Protein AF-A0A6A2XSW1-F1 (afdb_monomer_lite)

InterPro domains:
  IPR000961 AGC-kinase, C-terminal [PS51285] (39-108)
  IPR011009 Protein kinase-like domain superfamily [SSF56112] (6-98)

Foldseek 3Di:
DDDDDLVNVLVVQCPPPDLCSHQCNVPHVVSSCPGPVNVPPDPVCPVPPDDDPDDDDPVVVPPPDPPDPPDDDVVVVVVVVVDDDDDDDDDDDDDDDDDPDDDDPPDD

Radius of gyration: 27.36 Å; chains: 1; bounding box: 60×40×56 Å

Secondary structure (DSSP, 8-state):
-----HHHHHHHHHT-SSGGGSTTTTTTHHHHHTSGGGTT--TTTTTTT---S----GGGG-------S----HHHHHHHHHS---S---------------------

pLDDT: mean 74.52, std 18.99, range [33.56, 96.62]

Structure (mmCIF, N/CA/C/O backbone):
data_AF-A0A6A2XSW1-F1
#
_entry.id   AF-A0A6A2XSW1-F1
#
loop_
_atom_site.group_PDB
_atom_site.id
_atom_site.type_symbol
_atom_site.label_atom_id
_atom_site.label_alt_id
_atom_site.label_comp_id
_atom_site.label_asym_id
_atom_site.label_entity_id
_atom_site.label_seq_id
_atom_site.pdbx_PDB_ins_code
_atom_site.Cartn_x
_atom_site.Cartn_y
_atom_site.Cartn_z
_atom_site.occupancy
_atom_site.B_iso_or_equiv
_atom_site.auth_seq_id
_atom_site.auth_comp_id
_atom_site.auth_asym_id
_atom_site.auth_atom_id
_atom_site.pdbx_PDB_model_num
ATOM 1 N N . MET A 1 1 ? -7.700 16.865 -11.099 1.00 53.91 1 MET A N 1
ATOM 2 C CA . MET A 1 1 ? -7.580 15.732 -10.155 1.00 53.91 1 MET A CA 1
ATOM 3 C C . MET A 1 1 ? -7.130 14.533 -10.963 1.00 53.91 1 MET A C 1
ATOM 5 O O . MET A 1 1 ? -7.706 14.329 -12.022 1.00 53.91 1 MET A O 1
ATOM 9 N N . GLY A 1 2 ? -6.084 13.823 -10.534 1.00 74.19 2 GLY A N 1
ATOM 10 C CA . GLY A 1 2 ? -5.620 12.621 -11.235 1.00 74.19 2 GLY A CA 1
ATOM 11 C C . GLY A 1 2 ? -6.708 11.547 -11.284 1.00 74.19 2 GLY A C 1
ATOM 12 O O . GLY A 1 2 ? -7.608 11.534 -10.440 1.00 74.19 2 GLY A O 1
ATOM 13 N N . GLU A 1 3 ? -6.646 10.684 -12.292 1.00 80.38 3 GLU A N 1
ATOM 14 C CA . GLU A 1 3 ? -7.608 9.600 -12.465 1.00 80.38 3 GLU A CA 1
ATOM 15 C C . GLU A 1 3 ? -7.598 8.662 -11.255 1.00 80.38 3 GLU A C 1
ATOM 17 O O . GLU A 1 3 ? -6.540 8.303 -10.733 1.00 80.38 3 GLU A O 1
ATOM 22 N N . ARG A 1 4 ? -8.790 8.260 -10.798 1.00 86.12 4 ARG A N 1
ATOM 23 C CA . ARG A 1 4 ? -8.910 7.257 -9.739 1.00 86.12 4 ARG A CA 1
ATOM 24 C C . ARG A 1 4 ? -8.603 5.891 -10.336 1.00 86.12 4 ARG A C 1
ATOM 26 O O . ARG A 1 4 ? -9.351 5.395 -11.169 1.00 86.12 4 ARG A O 1
ATOM 33 N N . ASN A 1 5 ? -7.519 5.285 -9.883 1.00 93.75 5 ASN A N 1
ATOM 34 C CA . ASN A 1 5 ? -7.140 3.915 -10.198 1.00 93.75 5 ASN A CA 1
ATOM 35 C C . ASN A 1 5 ? -6.919 3.103 -8.910 1.00 93.75 5 ASN A C 1
ATOM 37 O O . ASN A 1 5 ? -6.899 3.656 -7.806 1.00 93.75 5 ASN A O 1
ATOM 41 N N . ALA A 1 6 ? -6.729 1.789 -9.052 1.00 93.50 6 ALA A N 1
ATOM 42 C CA . ALA A 1 6 ? -6.566 0.880 -7.917 1.00 93.50 6 ALA A CA 1
ATOM 43 C C . ALA A 1 6 ? -5.395 1.265 -6.989 1.00 93.50 6 ALA A C 1
ATOM 45 O O . ALA A 1 6 ? -5.473 1.043 -5.786 1.00 93.50 6 ALA A O 1
ATOM 46 N N . LEU A 1 7 ? -4.329 1.880 -7.512 1.00 94.31 7 LEU A N 1
ATOM 47 C CA . LEU A 1 7 ? -3.221 2.375 -6.691 1.00 94.31 7 LEU A CA 1
ATOM 48 C C . LEU A 1 7 ? -3.652 3.589 -5.857 1.00 94.31 7 LEU A C 1
ATOM 50 O O . LEU A 1 7 ? -3.461 3.608 -4.645 1.00 94.31 7 LEU A O 1
ATOM 54 N N . THR A 1 8 ? -4.245 4.603 -6.489 1.00 94.38 8 THR A N 1
ATOM 55 C CA . THR A 1 8 ? -4.699 5.812 -5.780 1.00 94.38 8 THR A CA 1
ATOM 56 C C . THR A 1 8 ? -5.769 5.500 -4.735 1.00 94.38 8 THR A C 1
ATOM 58 O O . THR A 1 8 ? -5.801 6.148 -3.690 1.00 94.38 8 THR A O 1
ATOM 61 N N . ASP A 1 9 ? -6.603 4.487 -4.990 1.00 94.75 9 ASP A N 1
ATOM 62 C CA . ASP A 1 9 ? -7.593 4.004 -4.032 1.00 94.75 9 ASP A CA 1
ATOM 63 C C . ASP A 1 9 ? -6.920 3.324 -2.832 1.00 94.75 9 ASP A C 1
ATOM 65 O O . ASP A 1 9 ? -7.160 3.730 -1.696 1.00 94.75 9 ASP A O 1
ATOM 69 N N . LEU A 1 10 ? -5.975 2.405 -3.077 1.00 95.69 10 LEU A N 1
ATOM 70 C CA . LEU A 1 10 ? -5.200 1.741 -2.023 1.00 95.69 10 LEU A CA 1
ATOM 71 C C . LEU A 1 10 ? -4.542 2.762 -1.085 1.00 95.69 10 LEU A C 1
ATOM 73 O O . LEU A 1 10 ? -4.702 2.700 0.135 1.00 95.69 10 LEU A O 1
ATOM 77 N N . ILE A 1 11 ? -3.825 3.732 -1.658 1.00 95.38 11 ILE A N 1
ATOM 78 C CA . ILE A 1 11 ? -3.144 4.777 -0.886 1.00 95.38 11 ILE A CA 1
ATOM 79 C C . ILE A 1 11 ? -4.158 5.635 -0.116 1.00 95.38 11 ILE A C 1
ATOM 81 O O . ILE A 1 11 ? -3.946 5.941 1.059 1.00 95.38 11 ILE A O 1
ATOM 85 N N . GLY A 1 12 ? -5.291 5.981 -0.732 1.00 94.88 12 GLY A N 1
ATOM 86 C CA . GLY A 1 12 ? -6.355 6.749 -0.087 1.00 94.88 12 GLY A CA 1
ATOM 87 C C . GLY A 1 12 ? -7.014 6.029 1.096 1.00 94.88 12 GLY A C 1
ATOM 88 O O . GLY A 1 12 ? -7.388 6.681 2.076 1.00 94.88 12 GLY A O 1
ATOM 89 N N . GLN A 1 13 ? -7.149 4.702 1.035 1.00 94.81 13 GLN A N 1
ATOM 90 C CA . GLN A 1 13 ? -7.715 3.900 2.121 1.00 94.81 13 GLN A CA 1
ATOM 91 C C . GLN A 1 13 ? -6.707 3.636 3.256 1.00 94.81 13 GLN A C 1
ATOM 93 O O . GLN A 1 13 ? -7.078 3.683 4.433 1.00 94.81 13 GLN A O 1
ATOM 98 N N . LEU A 1 14 ? -5.423 3.437 2.936 1.00 96.19 14 LEU A N 1
ATOM 99 C CA . LEU A 1 14 ? -4.349 3.291 3.931 1.00 96.19 14 LEU A CA 1
ATOM 100 C C . LEU A 1 14 ? -4.089 4.589 4.711 1.00 96.19 14 LEU A C 1
ATOM 102 O O . LEU A 1 14 ? -3.784 4.553 5.902 1.00 96.19 14 LEU A O 1
ATOM 106 N N . LEU A 1 15 ? -4.248 5.746 4.063 1.00 95.75 15 LEU A N 1
ATOM 107 C CA . LEU A 1 15 ? -4.006 7.062 4.664 1.00 95.75 15 LEU A CA 1
ATOM 108 C C . LEU A 1 15 ? -5.272 7.714 5.243 1.00 95.75 15 LEU A C 1
ATOM 110 O O . LEU A 1 15 ? -5.320 8.930 5.450 1.00 95.75 15 LEU A O 1
ATOM 114 N N . LYS A 1 16 ? -6.312 6.929 5.558 1.00 96.44 16 LYS A N 1
ATOM 115 C CA . LYS A 1 16 ? -7.464 7.447 6.308 1.00 96.44 16 LYS A CA 1
ATOM 116 C C . LYS A 1 16 ? -7.014 7.947 7.683 1.00 96.44 16 LYS A C 1
ATOM 118 O O . LYS A 1 16 ? -6.400 7.225 8.475 1.00 96.44 16 LYS A O 1
ATOM 123 N N . LYS A 1 17 ? -7.361 9.209 7.963 1.00 96.38 17 LYS A N 1
ATOM 124 C CA . LYS A 1 17 ? -7.052 9.893 9.228 1.00 96.38 17 LYS A CA 1
ATOM 125 C C . LYS A 1 17 ? -7.674 9.177 10.430 1.00 96.38 17 LYS A C 1
ATOM 127 O O . LYS A 1 17 ? -7.030 9.057 11.464 1.00 96.38 17 LYS A O 1
ATOM 132 N N . ASP A 1 18 ? -8.908 8.703 10.276 1.00 96.00 18 ASP A N 1
ATOM 133 C CA . ASP A 1 18 ? -9.601 7.902 11.286 1.00 96.00 18 ASP A CA 1
ATOM 134 C C . ASP A 1 18 ? -9.073 6.455 11.259 1.00 96.00 18 ASP A C 1
ATOM 136 O O . ASP A 1 18 ? -9.232 5.785 10.233 1.00 96.00 18 ASP A O 1
ATOM 140 N N . PRO A 1 19 ? -8.463 5.952 12.350 1.00 93.94 19 PRO A N 1
ATOM 141 C CA . PRO A 1 19 ? -7.905 4.604 12.391 1.00 93.94 19 PRO A CA 1
ATOM 142 C C . PRO A 1 19 ? -8.966 3.517 12.209 1.00 93.94 19 PRO A C 1
ATOM 144 O O . PRO A 1 19 ? -8.657 2.491 11.618 1.00 93.94 19 PRO A O 1
ATOM 147 N N . LYS A 1 20 ? -10.218 3.743 12.637 1.00 95.25 20 LYS A N 1
ATOM 148 C CA . LYS A 1 20 ? -11.294 2.744 12.500 1.00 95.25 20 LYS A CA 1
ATOM 149 C C . LYS A 1 20 ? -11.742 2.551 11.053 1.00 95.25 20 LYS A C 1
ATOM 151 O O . LYS A 1 20 ? -12.333 1.534 10.716 1.00 95.25 20 LYS A O 1
ATOM 156 N N . LYS A 1 21 ? -11.487 3.547 10.201 1.00 94.88 21 LYS A N 1
ATOM 157 C CA . LYS A 1 21 ? -11.822 3.537 8.768 1.00 94.88 21 LYS A CA 1
ATOM 158 C C . LYS A 1 21 ? -10.617 3.224 7.888 1.00 94.88 21 LYS A C 1
ATOM 160 O O . LYS A 1 21 ? -10.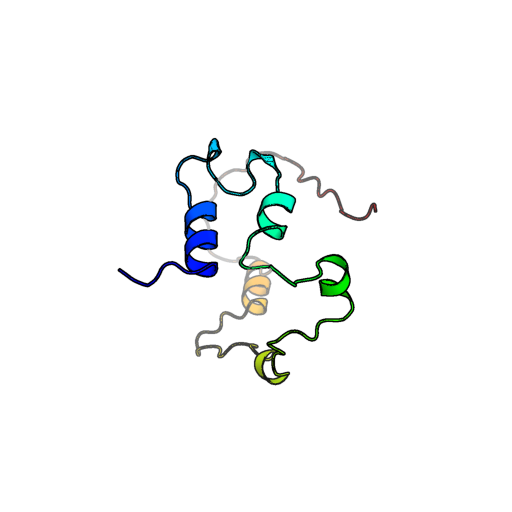732 3.290 6.668 1.00 94.88 21 LYS A O 1
ATOM 165 N N . ARG A 1 22 ? -9.452 2.986 8.492 1.00 96.62 22 ARG A N 1
ATOM 166 C CA . ARG A 1 22 ? -8.226 2.673 7.770 1.00 96.62 22 ARG A CA 1
ATOM 167 C C . ARG A 1 22 ? -8.286 1.238 7.272 1.00 96.62 22 ARG A C 1
ATOM 169 O O . ARG A 1 22 ? -8.690 0.349 8.020 1.00 96.62 22 ARG A O 1
ATOM 176 N N . LEU A 1 23 ? -7.849 1.034 6.033 1.00 96.06 23 LEU A N 1
ATOM 177 C CA . LEU A 1 23 ? -7.707 -0.301 5.462 1.00 96.06 23 LEU A CA 1
ATOM 178 C C . LEU A 1 23 ? -6.836 -1.169 6.380 1.00 96.06 23 LEU A C 1
ATOM 180 O O . LEU A 1 23 ? -5.735 -0.760 6.758 1.00 96.06 23 LEU A O 1
ATOM 184 N N . GLY A 1 24 ? -7.346 -2.340 6.748 1.00 95.06 24 GLY A N 1
ATOM 185 C CA . GLY A 1 24 ? -6.690 -3.273 7.659 1.00 95.06 24 GLY A CA 1
ATOM 186 C C . GLY A 1 24 ? -7.060 -3.103 9.133 1.00 95.06 24 GLY A C 1
ATOM 187 O O . GLY A 1 24 ? -6.508 -3.810 9.972 1.00 95.06 24 GLY A O 1
ATOM 188 N N . TYR A 1 25 ? -7.995 -2.211 9.486 1.00 95.19 25 TYR A N 1
ATOM 189 C CA . TYR A 1 25 ? -8.501 -2.127 10.863 1.00 95.19 25 TYR A CA 1
ATOM 190 C C . TYR A 1 25 ? -9.357 -3.341 11.251 1.00 95.19 25 TYR A C 1
ATOM 192 O O . TYR A 1 25 ? -9.260 -3.815 12.379 1.00 95.19 25 TYR A O 1
ATOM 200 N N . HIS A 1 26 ? -10.188 -3.846 10.333 1.00 91.25 26 HIS A N 1
ATOM 201 C CA . HIS A 1 26 ? -11.132 -4.928 10.633 1.00 91.25 26 HIS A CA 1
ATOM 202 C C . HIS A 1 26 ? -10.523 -6.298 10.321 1.00 91.25 26 HIS A C 1
ATOM 204 O O . HIS A 1 26 ? -10.587 -7.204 11.147 1.00 91.25 26 HIS A O 1
ATOM 210 N N . GLY A 1 27 ? -9.927 -6.441 9.133 1.00 89.94 27 GLY A N 1
ATOM 211 C CA . GLY A 1 27 ? -9.378 -7.709 8.639 1.00 89.94 27 GLY A CA 1
ATOM 212 C C . GLY A 1 27 ? -7.853 -7.811 8.702 1.00 89.94 27 GLY A C 1
ATOM 213 O O . GLY A 1 27 ? -7.281 -8.771 8.180 1.00 89.94 27 GLY A O 1
ATOM 214 N N . GLY A 1 28 ? -7.170 -6.825 9.290 1.00 92.88 28 GLY A N 1
ATOM 215 C CA . GLY A 1 28 ? -5.711 -6.805 9.357 1.00 92.88 28 GLY A CA 1
ATOM 216 C C . GLY A 1 28 ? -5.064 -6.824 7.970 1.00 92.88 28 GLY A C 1
ATOM 217 O O . GLY A 1 28 ? -5.502 -6.160 7.032 1.00 92.88 28 GLY A O 1
ATOM 218 N N . ALA A 1 29 ? -4.011 -7.628 7.829 1.00 93.00 29 ALA A N 1
ATOM 219 C CA . ALA A 1 29 ? -3.288 -7.755 6.568 1.00 93.00 29 ALA A CA 1
ATOM 220 C C . ALA A 1 29 ? -4.126 -8.392 5.445 1.00 93.00 29 ALA A C 1
ATOM 222 O O . ALA A 1 29 ? -3.874 -8.094 4.281 1.00 93.00 29 ALA A O 1
ATOM 223 N N . SER A 1 30 ? -5.114 -9.238 5.756 1.00 93.25 30 SER A N 1
ATOM 224 C CA . SER A 1 30 ? -5.936 -9.904 4.733 1.00 93.25 30 SER A CA 1
ATOM 225 C C . SER A 1 30 ? -6.732 -8.899 3.898 1.00 93.25 30 SER A C 1
ATOM 227 O O . SER A 1 30 ? -6.757 -9.001 2.677 1.00 93.25 30 SER A O 1
ATOM 229 N N . GLU A 1 31 ? -7.264 -7.856 4.539 1.00 94.31 31 GLU A N 1
ATOM 230 C CA . GLU A 1 31 ? -8.002 -6.771 3.876 1.00 94.31 31 GLU A CA 1
ATOM 231 C C . GLU A 1 31 ? -7.125 -6.012 2.863 1.00 94.31 31 GLU A C 1
ATOM 233 O O . GLU A 1 31 ? -7.573 -5.605 1.793 1.00 94.31 31 GLU A O 1
ATOM 238 N N . ILE A 1 32 ? -5.835 -5.864 3.176 1.00 94.69 32 ILE A N 1
ATOM 239 C CA . ILE A 1 32 ? -4.857 -5.226 2.290 1.00 94.69 32 ILE A CA 1
ATOM 240 C C . ILE A 1 32 ? -4.542 -6.148 1.108 1.00 94.69 32 ILE A C 1
ATOM 242 O O . ILE A 1 32 ? -4.483 -5.689 -0.030 1.00 94.69 32 ILE A O 1
ATOM 246 N N . LYS A 1 33 ? -4.365 -7.449 1.369 1.00 92.38 33 LYS A N 1
ATOM 247 C CA . LYS A 1 33 ? -4.041 -8.468 0.359 1.00 92.38 33 LYS A CA 1
ATOM 248 C C . LYS A 1 33 ? -5.139 -8.654 -0.690 1.00 92.38 33 LYS A C 1
ATOM 250 O O . LYS A 1 33 ? -4.820 -8.952 -1.838 1.00 92.38 33 LYS A O 1
ATOM 255 N N . GLU A 1 34 ? -6.401 -8.478 -0.303 1.00 93.75 34 GLU A N 1
ATOM 256 C CA . GLU A 1 34 ? -7.579 -8.618 -1.173 1.00 93.75 34 GLU A CA 1
ATOM 25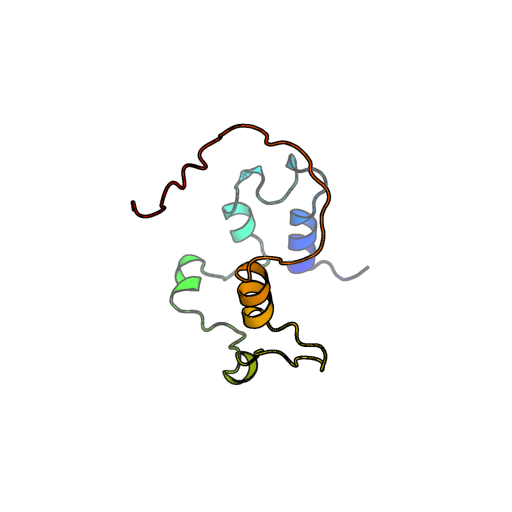7 C C . GLU A 1 34 ? -7.850 -7.385 -2.050 1.00 93.75 34 GLU A C 1
ATOM 259 O O . GLU A 1 34 ? -8.691 -7.430 -2.952 1.00 93.75 34 GLU A O 1
ATOM 264 N N . HIS A 1 35 ? -7.139 -6.278 -1.825 1.00 95.56 35 HIS A N 1
ATOM 265 C CA . HIS A 1 35 ? -7.349 -5.046 -2.573 1.00 95.56 35 HIS A CA 1
ATOM 266 C C . HIS A 1 35 ? -7.119 -5.239 -4.083 1.00 95.56 35 HIS A C 1
ATOM 268 O O . HIS A 1 35 ? -6.183 -5.918 -4.506 1.00 95.56 35 HIS A O 1
ATOM 274 N N . ALA A 1 36 ? -7.901 -4.545 -4.920 1.00 94.88 36 ALA A N 1
ATOM 275 C CA . ALA A 1 36 ? -7.829 -4.648 -6.384 1.00 94.88 36 ALA A CA 1
ATOM 276 C C . ALA A 1 36 ? -6.432 -4.352 -6.969 1.00 94.88 36 ALA A C 1
ATOM 278 O O . ALA A 1 36 ? -6.106 -4.817 -8.058 1.00 94.88 36 ALA A O 1
ATOM 279 N N . PHE A 1 37 ? -5.603 -3.605 -6.235 1.00 94.81 37 PHE A N 1
ATOM 280 C CA . PHE A 1 37 ? -4.204 -3.339 -6.583 1.00 94.81 37 PHE A CA 1
ATOM 281 C C . PHE A 1 37 ? -3.344 -4.613 -6.600 1.00 94.81 37 PHE A C 1
ATOM 283 O O . PHE A 1 37 ? -2.474 -4.750 -7.451 1.00 94.81 37 PHE A O 1
ATOM 290 N N . PHE A 1 38 ? -3.613 -5.559 -5.698 1.00 93.44 38 PHE A N 1
ATOM 291 C CA . PHE A 1 38 ? -2.901 -6.835 -5.599 1.00 93.44 38 PHE A CA 1
ATOM 292 C C . PHE A 1 38 ? -3.636 -7.975 -6.318 1.00 93.44 38 PHE A C 1
ATOM 294 O O . PHE A 1 38 ? -3.292 -9.146 -6.151 1.00 93.44 38 PHE A O 1
ATOM 301 N N . LYS A 1 39 ? -4.653 -7.665 -7.132 1.00 91.62 39 LYS A N 1
ATOM 302 C CA . LYS A 1 39 ? -5.411 -8.678 -7.868 1.00 91.62 39 LYS A CA 1
ATOM 303 C C . LYS A 1 39 ? -4.475 -9.466 -8.791 1.00 91.62 39 LYS A C 1
ATOM 305 O O . LYS A 1 39 ? -3.832 -8.896 -9.665 1.00 91.62 39 LYS A O 1
ATOM 310 N N . GLY A 1 40 ? -4.443 -10.786 -8.611 1.00 87.25 40 GLY A N 1
ATOM 311 C CA . GLY A 1 40 ? -3.574 -11.692 -9.370 1.00 87.25 40 GLY A CA 1
ATOM 312 C C . GLY A 1 40 ? -2.205 -11.946 -8.732 1.00 87.25 40 GLY A C 1
ATOM 313 O O . GLY A 1 40 ? -1.443 -12.754 -9.257 1.00 87.25 40 GLY A O 1
ATOM 314 N N . LEU A 1 41 ? -1.897 -11.316 -7.594 1.00 88.69 41 LEU A N 1
ATOM 315 C CA . LEU A 1 41 ? -0.705 -11.630 -6.815 1.00 88.69 41 LEU A CA 1
ATOM 316 C C . LEU A 1 41 ? -0.976 -12.838 -5.911 1.00 88.69 41 LEU A C 1
ATOM 318 O O . LEU A 1 41 ? -1.893 -12.823 -5.091 1.00 88.69 41 LEU A O 1
ATOM 322 N N . ASN A 1 42 ? -0.164 -13.886 -6.054 1.00 88.69 42 ASN A N 1
ATOM 323 C CA . ASN A 1 42 ? -0.192 -15.028 -5.147 1.00 88.69 42 ASN A CA 1
ATOM 324 C C . ASN A 1 42 ? 0.792 -14.792 -3.992 1.00 88.69 42 ASN A C 1
ATOM 326 O O . ASN A 1 42 ? 2.009 -14.876 -4.171 1.00 88.69 42 ASN A O 1
ATOM 330 N N . TRP A 1 43 ? 0.251 -14.493 -2.811 1.00 88.44 43 TRP A N 1
ATOM 331 C CA . TRP A 1 43 ? 1.028 -14.173 -1.613 1.00 88.44 43 TRP A CA 1
ATOM 332 C C . TRP A 1 43 ? 1.866 -15.348 -1.096 1.00 88.44 43 TRP A C 1
ATOM 334 O O . TRP A 1 43 ? 2.926 -15.104 -0.525 1.00 88.44 43 TRP A O 1
ATOM 344 N N . ASP A 1 44 ? 1.443 -16.590 -1.341 1.00 87.44 44 ASP A N 1
ATOM 345 C CA . ASP A 1 44 ? 2.160 -17.792 -0.893 1.00 87.44 44 ASP A CA 1
ATOM 346 C C . ASP A 1 44 ? 3.398 -18.084 -1.755 1.00 87.44 44 ASP A C 1
ATOM 348 O O . ASP A 1 44 ? 4.355 -18.706 -1.300 1.00 87.44 44 ASP A O 1
ATOM 352 N N . LEU A 1 45 ? 3.411 -17.602 -3.002 1.00 83.88 45 LEU A N 1
ATOM 353 C CA . LEU A 1 45 ? 4.515 -17.799 -3.950 1.00 83.88 45 LEU A CA 1
ATOM 354 C C . LEU A 1 45 ? 5.507 -16.630 -3.984 1.00 83.88 45 LEU A C 1
ATOM 356 O O . LEU A 1 45 ? 6.562 -16.740 -4.615 1.00 83.88 45 LEU A O 1
ATOM 360 N N . LEU A 1 46 ? 5.186 -15.520 -3.310 1.00 83.19 46 LEU A N 1
ATOM 361 C CA . LEU A 1 46 ? 5.974 -14.287 -3.340 1.00 83.19 46 LEU A CA 1
ATOM 362 C C . LEU A 1 46 ? 7.409 -14.489 -2.847 1.00 83.19 46 LEU A C 1
ATOM 364 O O . LEU A 1 46 ? 8.335 -13.923 -3.418 1.00 83.19 46 LEU A O 1
ATOM 368 N N . THR A 1 47 ? 7.597 -15.318 -1.823 1.00 77.44 47 THR A N 1
ATOM 369 C CA . THR A 1 47 ? 8.911 -15.619 -1.237 1.00 77.44 47 THR A CA 1
ATOM 370 C C . THR A 1 47 ? 9.725 -16.622 -2.047 1.00 77.44 47 THR A C 1
ATOM 372 O O . THR A 1 47 ? 10.950 -16.592 -1.980 1.00 77.44 47 THR A O 1
ATOM 375 N N . ALA A 1 48 ? 9.069 -17.515 -2.791 1.00 73.31 48 ALA A N 1
ATOM 376 C CA . ALA A 1 48 ? 9.730 -18.663 -3.404 1.00 73.31 48 ALA A CA 1
ATOM 377 C C . ALA A 1 48 ? 10.055 -18.477 -4.893 1.00 73.31 48 ALA A C 1
ATOM 379 O O . ALA A 1 48 ? 11.057 -19.009 -5.361 1.00 73.31 48 ALA A O 1
ATOM 380 N N . LEU A 1 49 ? 9.210 -17.769 -5.653 1.00 65.38 49 LEU A N 1
ATOM 381 C CA . LEU A 1 49 ? 9.243 -17.846 -7.122 1.00 65.38 49 LEU A CA 1
ATOM 382 C C . LEU A 1 49 ? 9.405 -16.502 -7.836 1.00 65.38 49 LEU A C 1
ATOM 384 O O . LEU A 1 49 ? 9.765 -16.477 -9.013 1.00 65.38 49 LEU A O 1
ATOM 388 N N . LEU A 1 50 ? 9.139 -15.379 -7.167 1.00 72.81 50 LEU A N 1
ATOM 389 C CA . LEU A 1 50 ? 9.169 -14.075 -7.821 1.00 72.81 50 LEU A CA 1
ATOM 390 C C . LEU A 1 50 ? 10.576 -13.474 -7.763 1.00 72.81 50 LEU A C 1
ATOM 392 O O . LEU A 1 50 ? 11.024 -12.993 -6.724 1.00 72.81 50 LEU A O 1
ATOM 396 N N . ARG A 1 51 ? 11.269 -13.474 -8.912 1.00 81.25 51 ARG A N 1
ATOM 397 C CA . ARG A 1 51 ? 12.503 -12.697 -9.098 1.00 81.25 51 ARG A CA 1
ATOM 398 C C . ARG A 1 51 ? 12.195 -11.226 -8.777 1.00 81.25 51 ARG A C 1
ATOM 400 O O . ARG A 1 51 ? 11.313 -10.663 -9.431 1.00 81.25 51 ARG A O 1
ATOM 407 N N . PRO A 1 52 ? 12.904 -10.595 -7.822 1.00 82.62 52 PRO A N 1
ATOM 408 C CA . PRO A 1 52 ? 12.677 -9.195 -7.500 1.00 82.62 52 PRO A CA 1
ATOM 409 C C . PRO A 1 52 ? 12.843 -8.313 -8.746 1.00 82.62 52 PRO A C 1
ATOM 411 O O . PRO A 1 52 ? 13.766 -8.543 -9.533 1.00 82.62 52 PRO A O 1
ATOM 414 N N . PRO A 1 53 ? 11.977 -7.304 -8.941 1.00 85.44 53 PRO A N 1
ATOM 415 C CA . PRO A 1 53 ? 12.030 -6.430 -10.114 1.00 85.44 53 PRO A CA 1
ATOM 416 C C . PRO A 1 53 ? 13.306 -5.583 -10.154 1.00 85.44 53 PRO A C 1
ATOM 418 O O . PRO A 1 53 ? 13.757 -5.195 -11.228 1.00 85.44 53 PRO A O 1
ATOM 421 N N . TYR A 1 54 ? 13.894 -5.319 -8.988 1.00 84.69 54 TYR A N 1
ATOM 422 C CA . TYR A 1 54 ? 15.163 -4.628 -8.845 1.00 84.69 54 TYR A CA 1
ATOM 423 C C . TYR A 1 54 ? 16.171 -5.541 -8.155 1.00 84.69 54 TYR A C 1
ATOM 425 O O . TYR A 1 54 ? 15.893 -6.090 -7.088 1.00 84.69 54 TYR A O 1
ATOM 433 N N . ILE A 1 55 ? 17.336 -5.698 -8.778 1.00 84.69 55 ILE A N 1
ATOM 434 C CA . ILE A 1 55 ? 18.463 -6.469 -8.255 1.00 84.69 55 ILE A CA 1
ATOM 435 C C . ILE A 1 55 ? 19.638 -5.490 -8.204 1.00 84.69 55 ILE A C 1
ATOM 437 O O . ILE A 1 55 ? 20.063 -5.050 -9.275 1.00 84.69 55 ILE A O 1
ATOM 441 N N . PRO A 1 56 ? 20.116 -5.095 -7.009 1.00 84.50 56 PRO A N 1
ATOM 442 C CA . PRO A 1 56 ? 21.203 -4.126 -6.890 1.00 84.50 56 PRO A CA 1
ATOM 443 C C . PRO A 1 56 ? 22.488 -4.662 -7.532 1.00 84.50 56 PRO A C 1
ATOM 445 O O . PRO A 1 56 ? 22.750 -5.870 -7.473 1.00 84.50 56 PRO A O 1
ATOM 448 N N . SER A 1 57 ? 23.289 -3.776 -8.139 1.00 82.19 57 SER A N 1
ATOM 449 C CA . SER A 1 57 ? 24.614 -4.162 -8.629 1.00 82.19 57 SER A CA 1
ATOM 450 C C . SER A 1 57 ? 25.550 -4.378 -7.442 1.00 82.19 57 SER A C 1
ATOM 452 O O . SER A 1 57 ? 25.406 -3.757 -6.388 1.00 82.19 57 SER A O 1
ATOM 454 N N . ARG A 1 58 ? 26.551 -5.248 -7.608 1.00 72.44 58 ARG A N 1
ATOM 455 C CA . ARG A 1 58 ? 27.602 -5.441 -6.594 1.00 72.44 58 ARG A CA 1
ATOM 456 C C . ARG A 1 58 ? 28.389 -4.159 -6.319 1.00 72.44 58 ARG A C 1
ATOM 458 O O . ARG A 1 58 ? 28.888 -3.999 -5.211 1.00 72.44 58 ARG A O 1
ATOM 465 N N . ASP A 1 59 ? 28.452 -3.259 -7.292 1.00 68.12 59 ASP A N 1
ATOM 466 C CA . ASP A 1 59 ? 29.208 -2.008 -7.195 1.00 68.12 59 ASP A CA 1
ATOM 467 C C . ASP A 1 59 ? 28.536 -0.973 -6.269 1.00 68.12 59 ASP A C 1
ATOM 469 O O . ASP A 1 59 ? 29.205 -0.079 -5.764 1.00 68.12 59 ASP A O 1
ATOM 473 N N . ASP A 1 60 ? 27.238 -1.125 -5.966 1.00 58.72 60 ASP A N 1
ATOM 474 C CA . ASP A 1 60 ? 26.493 -0.239 -5.051 1.00 58.72 60 ASP A CA 1
ATOM 475 C C . ASP A 1 60 ? 26.716 -0.590 -3.565 1.00 58.72 60 ASP A C 1
ATOM 477 O O . ASP A 1 60 ? 26.236 0.103 -2.667 1.00 58.72 60 ASP A O 1
ATOM 481 N N . CYS A 1 61 ? 27.412 -1.699 -3.294 1.00 55.69 61 CYS A N 1
ATOM 482 C CA . CYS A 1 61 ? 27.692 -2.193 -1.945 1.00 55.69 61 CYS A CA 1
ATOM 483 C C . CYS A 1 61 ? 29.007 -1.650 -1.368 1.00 55.69 61 CYS A C 1
ATOM 485 O O . CYS A 1 61 ? 29.259 -1.844 -0.181 1.00 55.69 61 CYS A O 1
ATOM 487 N N . ASP A 1 62 ? 29.818 -0.952 -2.169 1.00 57.22 62 ASP A N 1
ATOM 488 C CA . ASP A 1 62 ? 31.030 -0.270 -1.707 1.00 57.22 62 ASP A CA 1
ATOM 489 C C . ASP A 1 62 ? 30.751 1.209 -1.406 1.00 57.22 62 ASP A C 1
ATOM 491 O O . ASP A 1 62 ? 31.441 2.121 -1.852 1.00 57.22 62 ASP A O 1
ATOM 495 N N . LEU A 1 63 ? 29.714 1.465 -0.605 1.00 58.38 63 LEU A N 1
ATOM 496 C CA . LEU A 1 63 ? 29.574 2.739 0.104 1.00 58.38 63 LEU A CA 1
ATOM 497 C C . LEU A 1 63 ? 30.476 2.764 1.350 1.00 58.38 63 LEU A C 1
ATOM 499 O O . LEU A 1 63 ? 30.105 3.326 2.382 1.00 58.38 63 LEU A O 1
ATOM 503 N N . THR A 1 64 ? 31.675 2.180 1.255 1.00 58.22 64 THR A N 1
ATOM 504 C CA . THR A 1 64 ? 32.807 2.615 2.069 1.00 58.22 64 THR A CA 1
ATOM 505 C C . THR A 1 64 ? 33.049 4.059 1.648 1.00 58.22 64 THR A C 1
ATOM 507 O O . THR A 1 64 ? 33.394 4.332 0.502 1.00 58.22 64 THR A O 1
ATOM 510 N N . GLY A 1 65 ? 32.638 4.982 2.515 1.00 54.59 65 GLY A N 1
ATOM 511 C CA . GLY A 1 65 ? 32.195 6.310 2.125 1.00 54.59 65 GLY A CA 1
ATOM 512 C C . GLY A 1 65 ? 33.155 7.056 1.205 1.00 54.59 65 GLY A C 1
ATOM 513 O O . GLY A 1 65 ? 34.375 6.941 1.296 1.00 54.59 65 GLY A O 1
ATOM 514 N N . LYS A 1 66 ? 32.592 7.943 0.380 1.00 56.50 66 LYS A N 1
ATOM 515 C CA . LYS A 1 66 ? 33.315 9.165 0.030 1.00 56.50 66 LYS A CA 1
ATOM 516 C C . LYS A 1 66 ? 33.527 9.932 1.329 1.00 56.50 66 LYS A C 1
ATOM 518 O O . LYS A 1 66 ? 32.713 10.766 1.712 1.00 56.50 66 LYS A O 1
ATOM 523 N N . VAL A 1 67 ? 34.576 9.549 2.034 1.00 57.03 67 VAL A N 1
ATOM 524 C CA . VAL A 1 67 ? 35.128 10.257 3.164 1.00 57.03 67 VAL A CA 1
ATOM 525 C C . VAL A 1 67 ? 35.559 11.614 2.622 1.00 57.03 67 VAL A C 1
ATOM 527 O O . VAL A 1 67 ? 36.503 11.725 1.843 1.00 57.03 67 VAL A O 1
ATOM 530 N N . THR A 1 68 ? 34.804 12.650 2.964 1.00 57.72 68 THR A N 1
ATOM 531 C CA . THR A 1 68 ? 35.290 14.026 2.882 1.00 57.72 68 THR A CA 1
ATOM 532 C C . THR A 1 68 ? 36.480 14.164 3.829 1.00 57.72 68 THR A C 1
ATOM 534 O O . THR A 1 68 ? 36.438 13.591 4.912 1.00 57.72 68 THR A O 1
ATOM 537 N N . GLU A 1 69 ? 37.500 14.921 3.421 1.00 60.34 69 GLU A N 1
ATOM 538 C CA . GLU A 1 69 ? 38.874 15.025 3.963 1.00 60.34 69 GLU A CA 1
ATOM 539 C C . GLU A 1 69 ? 39.028 15.354 5.470 1.00 60.34 69 GLU A C 1
ATOM 541 O O . GLU A 1 69 ? 40.143 15.488 5.963 1.00 60.34 69 GLU A O 1
ATOM 546 N N . GLU A 1 70 ? 37.935 15.417 6.227 1.00 65.12 70 GLU A N 1
ATOM 547 C CA . GLU A 1 70 ? 37.906 15.512 7.688 1.00 65.12 70 GLU A CA 1
ATOM 548 C C . GLU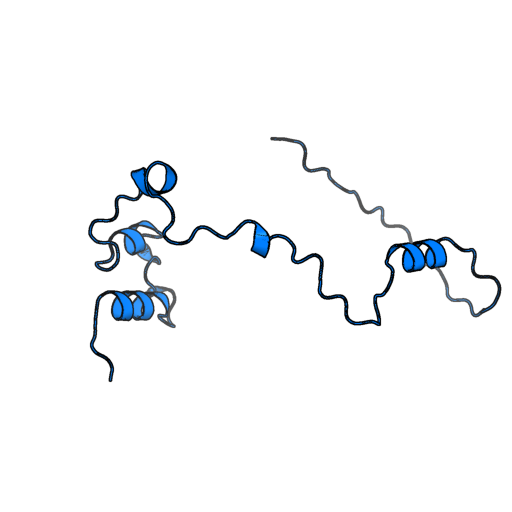 A 1 70 ? 37.342 14.213 8.297 1.00 65.12 70 GLU A C 1
ATOM 550 O O . GLU A 1 70 ? 36.342 14.212 9.020 1.00 65.12 70 GLU A O 1
ATOM 555 N N . GLU A 1 71 ? 37.952 13.071 7.965 1.00 71.94 71 GLU A N 1
ATOM 556 C CA . GLU A 1 71 ? 37.599 11.791 8.582 1.00 71.94 71 GLU A CA 1
ATOM 557 C C . GLU A 1 71 ? 38.010 11.796 10.053 1.00 71.94 71 GLU A C 1
ATOM 559 O O . GLU A 1 71 ? 39.189 11.901 10.393 1.00 71.94 71 GLU A O 1
ATOM 564 N N . ILE A 1 72 ? 37.036 11.662 10.947 1.00 69.44 72 ILE A N 1
ATOM 565 C CA . ILE A 1 72 ? 37.316 11.391 12.353 1.00 69.44 72 ILE A CA 1
ATOM 566 C C . ILE A 1 72 ? 37.698 9.913 12.455 1.00 69.44 72 ILE A C 1
ATOM 568 O O . ILE A 1 72 ? 36.831 9.040 12.376 1.00 69.44 72 ILE A O 1
ATOM 572 N N . ASP A 1 73 ? 38.986 9.631 12.660 1.00 82.25 73 ASP A N 1
ATOM 573 C CA . ASP A 1 73 ? 39.465 8.272 12.908 1.00 82.25 73 ASP A CA 1
ATOM 574 C C . ASP A 1 73 ? 38.946 7.782 14.272 1.00 82.25 73 ASP A C 1
ATOM 576 O O . ASP A 1 73 ? 39.385 8.198 15.351 1.00 82.25 73 ASP A O 1
ATOM 580 N N . ILE A 1 74 ? 37.974 6.867 14.232 1.00 82.94 74 ILE A N 1
ATOM 581 C CA . ILE A 1 74 ? 37.387 6.272 15.435 1.00 82.94 74 ILE A CA 1
ATOM 582 C C . ILE A 1 74 ? 38.435 5.546 16.289 1.00 82.94 74 ILE A C 1
ATOM 584 O O . ILE A 1 74 ? 38.284 5.491 17.510 1.00 82.94 74 ILE A O 1
ATOM 588 N N . ARG A 1 75 ? 39.507 5.004 15.689 1.00 82.12 75 ARG A N 1
ATOM 589 C CA . ARG A 1 75 ? 40.590 4.362 16.447 1.00 82.12 75 ARG A CA 1
ATOM 590 C C . ARG A 1 75 ? 41.331 5.405 17.263 1.00 82.12 75 ARG A C 1
ATOM 592 O O . ARG A 1 75 ? 41.529 5.195 18.457 1.00 82.12 75 ARG A O 1
ATOM 599 N N . GLU A 1 76 ? 41.660 6.541 16.655 1.00 82.25 76 GLU A N 1
ATOM 600 C CA . GLU A 1 76 ? 42.301 7.663 17.341 1.00 82.25 76 GLU A CA 1
ATOM 601 C C . GLU A 1 76 ? 41.439 8.179 18.505 1.00 82.25 76 GLU A C 1
ATOM 603 O O . GLU A 1 76 ? 41.947 8.399 19.606 1.00 82.25 76 GLU A O 1
ATOM 608 N N . TYR A 1 77 ? 40.119 8.291 18.313 1.00 80.50 77 TYR A N 1
ATOM 609 C CA . TYR A 1 77 ? 39.186 8.677 19.376 1.00 80.50 77 TYR A CA 1
ATOM 610 C C . TYR A 1 77 ? 39.263 7.745 20.596 1.00 80.50 77 TYR A C 1
ATOM 612 O O . TYR A 1 77 ? 39.376 8.216 21.733 1.00 80.50 77 TYR A O 1
ATOM 620 N N . PHE A 1 78 ? 39.222 6.428 20.377 1.00 82.25 78 PHE A N 1
ATOM 621 C CA . PHE A 1 78 ? 39.268 5.457 21.472 1.00 82.25 78 PHE A CA 1
ATOM 622 C C . PHE A 1 78 ? 40.646 5.369 22.127 1.00 82.25 78 PHE A C 1
ATOM 624 O O . PHE A 1 78 ? 40.721 5.199 23.344 1.00 82.25 78 PHE A O 1
ATOM 631 N N . GLU A 1 79 ? 41.728 5.530 21.369 1.00 82.56 79 GLU A N 1
ATOM 632 C CA . GLU A 1 79 ? 43.076 5.597 21.939 1.00 82.56 79 GLU A CA 1
ATOM 633 C C . GLU A 1 79 ? 43.269 6.866 22.778 1.00 82.56 79 GLU A C 1
ATOM 635 O O . GLU A 1 79 ? 43.796 6.797 23.890 1.00 82.56 79 GLU A O 1
ATOM 640 N N . ARG A 1 80 ? 42.714 8.006 22.345 1.00 76.12 80 ARG A N 1
ATOM 641 C CA . ARG A 1 80 ? 42.674 9.228 23.160 1.00 76.12 80 ARG A CA 1
ATOM 642 C C . ARG A 1 80 ? 41.871 9.050 24.449 1.00 76.12 80 ARG A C 1
ATOM 644 O O . ARG A 1 80 ? 42.241 9.627 25.465 1.00 76.12 80 ARG A O 1
ATOM 651 N N . MET A 1 81 ? 40.806 8.247 24.438 1.00 67.06 81 MET A N 1
ATOM 652 C CA . MET A 1 81 ? 40.048 7.935 25.658 1.00 67.06 81 MET A CA 1
ATOM 653 C C . MET A 1 81 ? 40.782 6.984 26.609 1.00 67.06 81 MET A C 1
ATOM 655 O O . MET A 1 81 ? 40.571 7.050 27.818 1.00 67.06 81 MET A O 1
ATOM 659 N N . LYS A 1 82 ? 41.631 6.094 26.088 1.00 73.19 82 LYS A N 1
ATOM 660 C CA . LYS A 1 82 ? 42.450 5.185 26.907 1.00 73.19 82 LYS A CA 1
ATOM 661 C C . LYS A 1 82 ? 43.717 5.849 27.446 1.00 73.19 82 LYS A C 1
ATOM 663 O O . LYS A 1 82 ? 4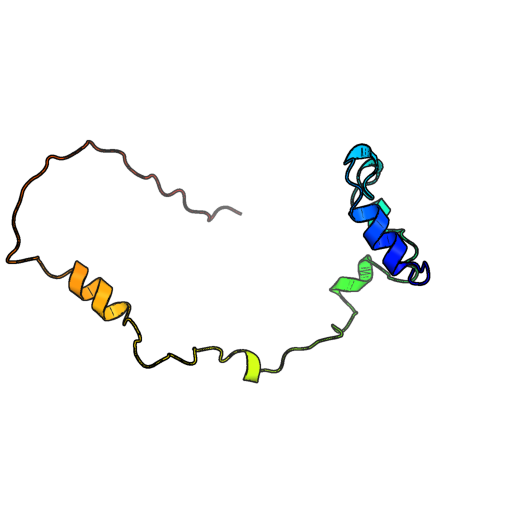4.316 5.324 28.384 1.00 73.19 82 LYS A O 1
ATOM 668 N N . ALA A 1 83 ? 44.133 6.981 26.878 1.00 65.88 83 ALA A N 1
ATOM 669 C CA . ALA A 1 83 ? 45.253 7.748 27.396 1.00 65.88 83 ALA A CA 1
ATOM 670 C C . ALA A 1 83 ? 44.899 8.342 28.778 1.00 65.88 83 ALA A C 1
ATOM 672 O O . ALA A 1 83 ? 43.874 9.013 28.917 1.00 65.88 83 ALA A O 1
ATOM 673 N N . PRO A 1 84 ? 45.729 8.148 29.819 1.00 49.62 84 PRO A N 1
ATOM 674 C CA . PRO A 1 84 ? 45.526 8.819 31.094 1.00 49.62 84 PRO A CA 1
ATOM 675 C C . PRO A 1 84 ? 45.724 10.326 30.886 1.00 49.62 84 PRO A C 1
ATOM 677 O O . PRO A 1 84 ? 46.830 10.779 30.593 1.00 49.62 84 PRO A O 1
ATOM 680 N N . SER A 1 85 ? 44.645 11.102 31.010 1.00 43.91 85 SER A N 1
ATOM 681 C CA . SER A 1 85 ? 44.672 12.563 30.909 1.00 43.91 85 SER A CA 1
ATOM 682 C C . SER A 1 85 ? 45.594 13.153 31.981 1.00 43.91 85 SER A C 1
ATOM 684 O O . SER A 1 85 ? 45.216 13.340 33.137 1.00 43.91 85 SER A O 1
ATOM 686 N N . SER A 1 86 ? 46.838 13.435 31.599 1.00 52.69 86 SER A N 1
ATOM 687 C CA . SER A 1 86 ? 47.716 14.337 32.329 1.00 52.69 86 SER A CA 1
ATOM 688 C C . SER A 1 86 ? 47.477 15.743 31.788 1.00 52.69 86 SER A C 1
ATOM 690 O O . SER A 1 86 ? 47.833 16.045 30.651 1.00 52.69 86 SER A O 1
ATOM 692 N N . LYS A 1 87 ? 46.918 16.587 32.666 1.00 53.50 87 LYS A N 1
ATOM 693 C CA . LYS A 1 87 ? 46.665 18.037 32.551 1.00 53.50 87 LYS A CA 1
ATOM 694 C C . LYS A 1 87 ? 45.336 18.449 31.908 1.00 53.50 87 LYS A C 1
ATOM 696 O O . LYS A 1 87 ? 45.318 18.941 30.790 1.00 53.50 87 LYS A O 1
ATOM 701 N N . GLN A 1 88 ? 44.267 18.410 32.705 1.00 46.25 88 GLN A N 1
ATOM 702 C CA . GLN A 1 88 ? 43.364 19.554 32.939 1.00 46.25 88 GLN A CA 1
ATOM 703 C C . GLN A 1 88 ? 42.401 19.206 34.093 1.00 46.25 88 GLN A C 1
ATOM 705 O O . GLN A 1 88 ? 41.626 18.262 34.001 1.00 46.25 88 GLN A O 1
ATOM 710 N N . GLN A 1 89 ? 42.509 19.923 35.216 1.00 42.34 89 GLN A N 1
ATOM 711 C CA . GLN A 1 89 ? 41.835 19.630 36.489 1.00 42.34 89 GLN A CA 1
ATOM 712 C C . GLN A 1 89 ? 40.633 20.551 36.749 1.00 42.34 89 GLN A C 1
ATOM 714 O O . GLN A 1 89 ? 40.813 21.765 36.703 1.00 42.34 89 GLN A O 1
ATOM 719 N N . LEU A 1 90 ? 39.483 19.986 37.162 1.00 33.56 90 LEU A N 1
ATOM 720 C CA . LEU A 1 90 ? 38.645 20.473 38.283 1.00 33.56 90 LEU A CA 1
ATOM 721 C C . LEU A 1 90 ? 37.660 19.363 38.758 1.00 33.56 90 LEU A C 1
ATOM 723 O O . LEU A 1 90 ? 37.179 18.621 37.902 1.00 33.56 90 LEU A O 1
ATOM 727 N N . PRO A 1 91 ? 37.366 19.191 40.072 1.00 53.59 91 PRO A N 1
ATOM 728 C CA . PRO A 1 91 ? 36.750 17.963 40.588 1.00 53.59 91 PRO A CA 1
ATOM 729 C C . PRO A 1 91 ? 35.238 18.094 40.817 1.00 53.59 91 PRO A C 1
ATOM 731 O O . PRO A 1 91 ? 34.801 19.093 41.382 1.00 53.59 91 PRO A O 1
ATOM 734 N N . LEU A 1 92 ? 34.447 17.063 40.484 1.00 41.34 92 LEU A N 1
ATOM 735 C CA . LEU A 1 92 ? 33.059 16.921 40.956 1.00 41.34 92 LEU A CA 1
ATOM 736 C C . LEU A 1 92 ? 32.690 15.445 41.253 1.00 41.34 92 LEU A C 1
ATOM 738 O O . LEU A 1 92 ? 33.278 14.543 40.656 1.00 41.34 92 LEU A O 1
ATOM 742 N N . PRO A 1 93 ? 31.786 15.196 42.229 1.00 45.75 93 PRO A N 1
ATOM 743 C CA . PRO A 1 93 ? 31.734 13.975 43.048 1.00 45.75 93 PRO A CA 1
ATOM 744 C C . PRO A 1 93 ? 30.944 12.816 42.404 1.00 45.75 93 PRO A C 1
ATOM 746 O O . PRO A 1 93 ? 30.221 13.036 41.431 1.00 45.75 93 PRO A O 1
ATOM 749 N N . PRO A 1 94 ? 31.035 11.580 42.942 1.00 43.75 94 PRO A N 1
ATOM 750 C CA . PRO A 1 94 ? 30.459 10.410 42.292 1.00 43.75 94 PRO A CA 1
ATOM 751 C C . PRO A 1 94 ? 28.984 10.217 42.672 1.00 43.75 94 PRO A C 1
ATOM 753 O O . PRO A 1 94 ? 28.652 10.262 43.860 1.00 43.75 94 PRO A O 1
ATOM 756 N N . PRO A 1 95 ? 28.096 9.878 41.723 1.00 40.22 95 PRO A N 1
ATOM 757 C CA . PRO A 1 95 ? 26.856 9.208 42.056 1.00 40.22 95 PRO A CA 1
ATOM 758 C C . PRO A 1 95 ? 26.996 7.700 41.819 1.00 40.22 95 PRO A C 1
ATOM 760 O O . PRO A 1 95 ? 27.096 7.225 40.695 1.00 40.22 95 PRO A O 1
ATOM 763 N N . SER A 1 96 ? 27.028 6.992 42.946 1.00 42.09 96 SER A N 1
ATOM 764 C CA . SER A 1 96 ? 26.332 5.737 43.251 1.00 42.09 96 SER A CA 1
ATOM 765 C C . SER A 1 96 ? 26.134 4.681 42.150 1.00 42.09 96 SER A C 1
ATOM 767 O O . SER A 1 96 ? 25.464 4.891 41.142 1.00 42.09 96 SER A O 1
ATOM 769 N N . SER A 1 97 ? 26.622 3.480 42.464 1.00 48.00 97 SER A N 1
ATOM 770 C CA . SER A 1 97 ? 26.409 2.200 41.792 1.00 48.00 97 SER A CA 1
ATOM 771 C C . SER A 1 97 ? 24.982 1.972 41.286 1.00 48.00 97 SER A C 1
ATOM 773 O O . SER A 1 97 ? 24.058 1.848 42.087 1.00 48.00 97 SER A O 1
ATOM 775 N N . GLN A 1 98 ? 24.833 1.743 39.978 1.00 42.66 98 GLN A N 1
ATOM 776 C CA . GLN A 1 98 ? 23.861 0.774 39.472 1.00 42.66 98 GLN A CA 1
ATOM 777 C C . GLN A 1 98 ? 24.477 -0.050 38.339 1.00 42.66 98 GLN A C 1
ATOM 779 O O . GLN A 1 98 ? 24.922 0.457 37.312 1.00 42.66 98 GLN A O 1
ATOM 784 N N . LEU A 1 99 ? 24.510 -1.353 38.593 1.00 45.25 99 LEU A N 1
ATOM 785 C CA . LEU A 1 99 ? 24.981 -2.428 37.738 1.00 45.25 99 LEU A CA 1
ATOM 786 C C . LEU A 1 99 ? 24.064 -2.542 36.509 1.00 45.25 99 LEU A C 1
ATOM 788 O O . LEU A 1 99 ? 22.927 -2.999 36.625 1.00 45.25 99 LEU A O 1
ATOM 792 N N . ILE A 1 100 ? 24.540 -2.144 35.325 1.00 50.41 100 ILE A N 1
ATOM 793 C CA . ILE A 1 100 ? 23.830 -2.423 34.070 1.00 50.41 100 ILE A CA 1
ATOM 794 C C . ILE A 1 100 ? 23.993 -3.915 33.778 1.00 50.41 100 ILE A C 1
ATOM 796 O O . ILE A 1 100 ? 25.006 -4.375 33.252 1.00 50.41 100 ILE A O 1
ATOM 800 N N . ARG A 1 101 ? 22.981 -4.687 34.174 1.00 46.12 101 ARG A N 1
ATOM 801 C CA . ARG A 1 101 ? 22.812 -6.092 33.811 1.00 46.12 101 ARG A CA 1
ATOM 802 C C . ARG A 1 101 ? 22.535 -6.173 32.309 1.00 46.12 101 ARG A C 1
ATOM 804 O O . ARG A 1 101 ? 21.398 -6.018 31.876 1.00 46.12 101 ARG A O 1
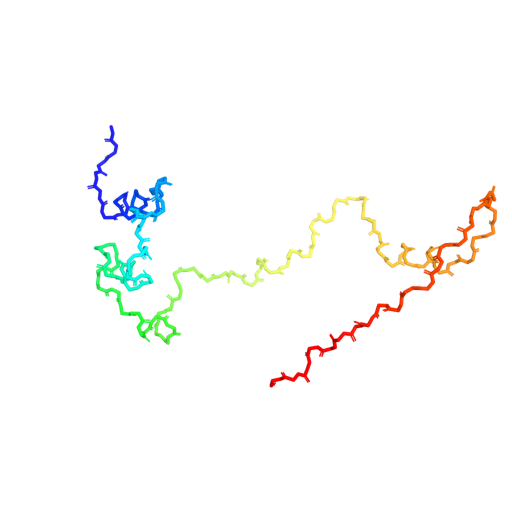ATOM 811 N N . ILE A 1 102 ? 23.572 -6.426 31.523 1.00 54.50 102 ILE A N 1
ATOM 812 C CA . ILE A 1 102 ? 23.421 -6.903 30.147 1.00 54.50 102 ILE A CA 1
ATOM 813 C C . ILE A 1 102 ? 22.818 -8.312 30.193 1.00 54.50 102 ILE A C 1
ATOM 815 O O . ILE A 1 102 ? 23.433 -9.2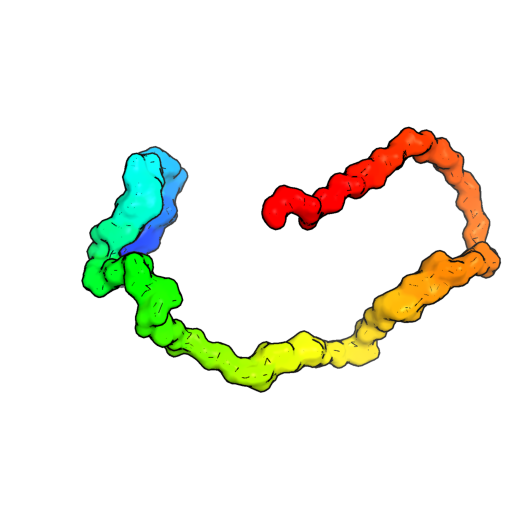50 30.694 1.00 54.50 102 ILE A O 1
ATOM 819 N N . VAL A 1 103 ? 21.576 -8.449 29.732 1.00 50.97 103 VAL A N 1
ATOM 820 C CA . VAL A 1 103 ? 20.976 -9.752 29.424 1.00 50.97 103 VAL A CA 1
ATOM 821 C C . VAL A 1 103 ? 21.342 -10.093 27.981 1.00 50.97 103 VAL A C 1
ATOM 823 O O . VAL A 1 103 ? 21.020 -9.338 27.066 1.00 50.97 103 VAL A O 1
ATOM 826 N N . SER A 1 104 ? 22.079 -11.185 27.778 1.00 58.28 104 SER A N 1
ATOM 827 C CA . SER A 1 104 ? 22.481 -11.634 26.442 1.00 58.28 104 SER A CA 1
ATOM 828 C C . SER A 1 104 ? 21.335 -12.360 25.742 1.00 58.28 104 SER A C 1
ATOM 830 O O . SER A 1 104 ? 20.690 -13.230 26.320 1.00 58.28 104 SER A O 1
ATOM 832 N N . PHE A 1 105 ? 21.110 -11.997 24.480 1.00 52.78 105 PHE A N 1
ATOM 833 C CA . PHE A 1 105 ? 20.112 -12.573 23.582 1.00 52.78 105 PHE A CA 1
ATOM 834 C C . PHE A 1 105 ? 20.702 -13.808 22.891 1.00 52.78 105 PHE A C 1
ATOM 836 O O . PHE A 1 105 ? 21.108 -13.761 21.736 1.00 52.78 105 PHE A O 1
ATOM 843 N N . THR A 1 106 ? 20.827 -14.901 23.631 1.00 54.25 106 THR A N 1
ATOM 844 C CA . THR A 1 106 ? 21.158 -16.219 23.071 1.00 54.25 106 THR A CA 1
ATOM 845 C C . THR A 1 106 ? 20.333 -17.264 23.796 1.00 54.25 106 THR A C 1
ATOM 847 O O . THR A 1 106 ? 20.857 -18.076 24.552 1.00 54.25 106 THR A O 1
ATOM 850 N N . GLU A 1 107 ? 19.023 -17.183 23.601 1.00 49.41 107 GLU A N 1
ATOM 851 C CA . GLU A 1 107 ? 18.108 -18.284 23.869 1.00 49.41 107 GLU A CA 1
ATOM 852 C C . GLU A 1 107 ? 16.926 -18.162 22.899 1.00 49.41 107 GLU A C 1
ATOM 854 O O . GLU A 1 107 ? 15.941 -17.486 23.181 1.00 49.41 107 GLU A O 1
ATOM 859 N N . PHE A 1 108 ? 17.111 -18.724 21.704 1.00 47.34 108 PHE A N 1
ATOM 860 C CA . PHE A 1 108 ? 16.097 -19.369 20.866 1.00 47.34 108 PHE A CA 1
ATOM 861 C C . PHE A 1 108 ? 16.808 -20.363 19.948 1.00 47.34 108 PHE A C 1
ATOM 863 O O . PHE A 1 108 ? 17.896 -20.006 19.436 1.00 47.34 108 PHE A O 1
#

Organism: Hibiscus syriacus (NCBI:txid106335)

Sequence (108 aa):
MGERNALTDLIGQLLKKDPKKRLGYHGGASEIKEHAFFKGLNWDLLTALLRPPYIPSRDDCDLTGKVTEEEIDIREYFERMKAPSSKQQLPLPPPSSQLIRIVSFTEF